Protein AF-A0A9N9KC85-F1 (afdb_monomer_lite)

Foldseek 3Di:
DDDAQFWFWFDDPNDIFIFGFHDWDQDPNAIKTWTFGKDQQVPADPVPDDPVNVPPRDAAIEGEDDPDTDMDHPVRTDDTFAEDEPVDDDDPDGDGYHDYYHYPSPPD

Organism: NCBI:txid1348616

pLDDT: mean 85.23, std 13.36, range [44.25, 98.06]

Structure (mmCIF, N/CA/C/O backbone):
data_AF-A0A9N9KC85-F1
#
_entry.id   AF-A0A9N9KC85-F1
#
loop_
_atom_site.group_PDB
_atom_site.id
_atom_site.type_symbol
_atom_site.label_atom_id
_atom_site.label_alt_id
_atom_site.label_comp_id
_atom_site.label_asym_id
_atom_site.label_entity_id
_atom_site.label_seq_id
_atom_site.pdbx_PDB_ins_code
_atom_site.Cartn_x
_atom_site.Cartn_y
_atom_site.Cartn_z
_atom_site.occupancy
_atom_site.B_iso_or_equiv
_atom_site.auth_seq_id
_atom_site.auth_comp_id
_atom_site.auth_asym_id
_atom_site.auth_atom_id
_atom_site.pdbx_PDB_model_num
ATOM 1 N N . SER A 1 1 ? -12.418 11.487 -1.385 1.00 89.25 1 SER A N 1
ATOM 2 C CA . SER A 1 1 ? -12.787 10.289 -0.602 1.00 89.25 1 SER A CA 1
ATOM 3 C C . SER A 1 1 ? -11.975 9.097 -1.078 1.00 89.25 1 SER A C 1
ATOM 5 O O . SER A 1 1 ? -11.681 9.024 -2.270 1.00 89.25 1 SER A O 1
ATOM 7 N N . PHE A 1 2 ? -11.602 8.198 -0.168 1.00 96.12 2 PHE A N 1
ATOM 8 C CA . PHE A 1 2 ? -10.918 6.936 -0.475 1.00 96.12 2 PHE A CA 1
ATOM 9 C C . PHE A 1 2 ? -11.932 5.820 -0.759 1.00 96.12 2 PHE A C 1
ATOM 11 O O . PHE A 1 2 ? -13.017 5.824 -0.178 1.00 96.12 2 PHE A O 1
ATOM 18 N N . LYS A 1 3 ? -11.594 4.888 -1.651 1.00 96.19 3 LYS A N 1
ATOM 19 C CA . LYS A 1 3 ? -12.4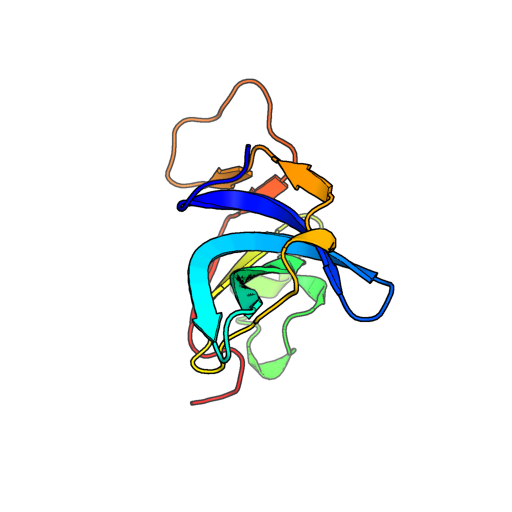28 3.741 -2.039 1.00 96.19 3 LYS A CA 1
ATOM 20 C C . LYS A 1 3 ? -11.579 2.492 -2.292 1.00 96.19 3 LYS A C 1
ATOM 22 O O . LYS A 1 3 ? -10.361 2.574 -2.418 1.00 96.19 3 LYS A O 1
ATOM 27 N N . TYR A 1 4 ? -12.253 1.347 -2.387 1.00 95.88 4 TYR A N 1
ATOM 28 C CA . TYR A 1 4 ? -11.658 0.091 -2.847 1.00 95.88 4 TYR A CA 1
ATOM 29 C C . TYR A 1 4 ? -10.866 0.288 -4.147 1.00 95.88 4 TYR A C 1
ATOM 31 O O . TYR A 1 4 ? -11.336 0.975 -5.060 1.00 95.88 4 TYR A O 1
ATOM 39 N N . GLY A 1 5 ? -9.683 -0.321 -4.213 1.00 95.69 5 GLY A N 1
ATOM 40 C CA . GLY A 1 5 ? -8.794 -0.285 -5.369 1.00 95.69 5 GLY A CA 1
ATOM 41 C C . GLY A 1 5 ? -7.958 0.989 -5.503 1.00 95.69 5 GLY A C 1
ATOM 42 O O . GLY A 1 5 ? -7.044 0.999 -6.326 1.00 95.69 5 GLY A O 1
ATOM 43 N N . ASP A 1 6 ? -8.217 2.041 -4.712 1.00 97.31 6 ASP A N 1
ATOM 44 C CA . ASP A 1 6 ? -7.349 3.221 -4.704 1.00 97.31 6 ASP A CA 1
ATOM 45 C C . ASP A 1 6 ? -5.951 2.835 -4.200 1.00 97.31 6 ASP A C 1
ATOM 47 O O . ASP A 1 6 ? -5.806 2.214 -3.141 1.00 97.31 6 ASP A O 1
ATOM 51 N N . PHE A 1 7 ? -4.926 3.280 -4.922 1.00 97.31 7 PHE A N 1
ATOM 52 C CA . PHE A 1 7 ? -3.569 3.324 -4.400 1.00 97.31 7 PHE A CA 1
ATOM 53 C C . PHE A 1 7 ? -3.397 4.550 -3.512 1.00 97.31 7 PHE A C 1
ATOM 55 O O . PHE A 1 7 ? -3.868 5.648 -3.830 1.00 97.31 7 PHE A O 1
ATOM 62 N N . VAL A 1 8 ? -2.739 4.356 -2.376 1.00 98.06 8 VAL A N 1
ATOM 63 C CA . VAL A 1 8 ? -2.655 5.353 -1.315 1.00 98.06 8 VAL A CA 1
ATOM 64 C C . VAL A 1 8 ? -1.278 5.396 -0.683 1.00 98.06 8 VAL A C 1
ATOM 66 O O . VAL A 1 8 ? -0.564 4.398 -0.604 1.00 98.06 8 VAL A O 1
ATOM 69 N N . GLN A 1 9 ? -0.959 6.577 -0.176 1.00 97.94 9 GLN A N 1
ATOM 70 C CA . GLN A 1 9 ? 0.093 6.791 0.798 1.00 97.94 9 GLN A CA 1
ATOM 71 C C . GLN A 1 9 ? -0.535 6.853 2.196 1.00 97.94 9 GLN A C 1
ATOM 73 O O . GLN A 1 9 ? -1.598 7.461 2.376 1.00 97.94 9 GLN A O 1
ATOM 78 N N . TYR A 1 10 ? 0.097 6.226 3.185 1.00 98.06 10 TYR A N 1
ATOM 79 C CA . TYR A 1 10 ? -0.429 6.149 4.547 1.00 98.06 10 TYR A CA 1
ATOM 80 C C . TYR A 1 10 ? 0.678 6.096 5.601 1.00 98.06 10 TYR A C 1
ATOM 82 O O . TYR A 1 10 ? 1.810 5.716 5.315 1.00 98.06 10 TYR A O 1
ATOM 90 N N . PHE A 1 11 ? 0.341 6.462 6.838 1.00 97.69 11 PHE A N 1
ATOM 91 C CA . PHE A 1 11 ? 1.240 6.316 7.981 1.00 97.69 11 PHE A CA 1
ATOM 92 C C . PHE A 1 11 ? 1.092 4.951 8.656 1.00 97.69 11 PHE A C 1
ATOM 94 O O . PHE A 1 11 ? -0.010 4.550 9.040 1.00 97.69 11 PHE A O 1
ATOM 101 N N . PHE A 1 12 ? 2.214 4.274 8.892 1.00 94.81 12 PHE A N 1
ATOM 102 C CA . PHE A 1 12 ? 2.281 3.044 9.678 1.00 94.81 12 PHE A CA 1
ATOM 103 C C . PHE A 1 12 ? 3.553 3.036 10.523 1.00 94.81 12 PHE A C 1
ATOM 105 O O . PHE A 1 12 ? 4.632 3.252 10.000 1.00 94.81 12 PHE A O 1
ATOM 112 N N . GLN A 1 13 ? 3.443 2.822 11.840 1.00 92.00 13 GLN A N 1
ATOM 113 C CA . GLN A 1 13 ? 4.603 2.786 12.753 1.00 92.00 13 GLN A CA 1
ATOM 114 C C . GLN A 1 13 ? 5.578 3.979 12.593 1.00 92.00 13 GLN A C 1
ATOM 116 O O . GLN A 1 13 ? 6.790 3.819 12.685 1.00 92.00 13 GLN A O 1
ATOM 121 N N . ASN A 1 14 ? 5.042 5.187 12.378 1.00 91.25 14 ASN A N 1
ATOM 122 C CA . ASN A 1 14 ? 5.786 6.434 12.129 1.00 91.25 14 ASN A CA 1
ATOM 123 C C . ASN A 1 14 ? 6.582 6.493 10.812 1.00 91.25 14 ASN A C 1
ATOM 125 O O . ASN A 1 14 ? 7.330 7.450 10.611 1.00 91.25 14 ASN A O 1
ATOM 129 N N . SER A 1 15 ? 6.408 5.536 9.900 1.00 93.56 15 SER A N 1
ATOM 130 C CA . SER A 1 15 ? 6.884 5.641 8.523 1.00 93.56 15 SER A CA 1
ATOM 131 C C . SER A 1 15 ? 5.737 5.940 7.563 1.00 93.56 15 SER A C 1
ATOM 133 O O . SER A 1 15 ? 4.565 5.650 7.824 1.00 93.56 15 SER A O 1
ATOM 135 N N . LEU A 1 16 ? 6.094 6.586 6.456 1.00 95.81 16 LEU A N 1
ATOM 136 C CA . LEU A 1 16 ? 5.207 6.831 5.331 1.00 95.81 16 LEU A CA 1
ATOM 137 C C . LEU A 1 16 ? 5.365 5.661 4.358 1.00 95.81 16 LEU A C 1
ATOM 139 O O . LEU A 1 16 ? 6.461 5.421 3.854 1.00 95.81 16 LEU A O 1
ATOM 143 N N . GLU A 1 17 ? 4.287 4.925 4.130 1.00 95.94 17 GLU A N 1
ATOM 144 C CA . GLU A 1 17 ? 4.264 3.710 3.316 1.00 95.94 17 GLU A CA 1
ATOM 145 C C . GLU A 1 17 ? 3.232 3.844 2.185 1.00 95.94 17 GLU A C 1
ATOM 147 O O . GLU A 1 17 ? 2.438 4.792 2.141 1.00 95.94 17 GLU A O 1
ATOM 152 N N . TYR A 1 18 ? 3.249 2.883 1.262 1.00 96.31 18 TYR A N 1
ATOM 153 C CA . TYR A 1 18 ? 2.382 2.851 0.088 1.00 96.31 18 TYR A CA 1
ATOM 154 C C . TYR A 1 18 ? 1.638 1.527 -0.007 1.00 96.31 18 TYR A C 1
ATOM 156 O O . TYR A 1 18 ? 2.116 0.487 0.448 1.00 96.31 18 TYR A O 1
ATOM 164 N N . GLY A 1 19 ? 0.446 1.553 -0.594 1.00 96.12 19 GLY A N 1
ATOM 165 C CA . GLY A 1 19 ? -0.354 0.347 -0.755 1.00 96.12 19 GLY A CA 1
ATOM 166 C C . GLY A 1 19 ? -1.633 0.560 -1.548 1.00 96.12 19 GLY A C 1
ATOM 167 O O . GLY A 1 19 ? -1.936 1.672 -1.979 1.00 96.12 19 GLY A O 1
ATOM 168 N N . GLN A 1 20 ? -2.392 -0.516 -1.723 1.00 96.56 20 GLN A N 1
ATOM 169 C CA . GLN A 1 20 ? -3.712 -0.505 -2.345 1.00 96.56 20 GLN A CA 1
ATOM 170 C C . GLN A 1 20 ? -4.789 -0.820 -1.308 1.00 96.56 20 GLN A C 1
ATOM 172 O O . GLN A 1 20 ? -4.653 -1.764 -0.528 1.00 96.56 20 GLN A O 1
ATOM 177 N N . ILE A 1 21 ? -5.880 -0.053 -1.302 1.00 97.50 21 ILE A N 1
ATOM 178 C CA . ILE A 1 21 ? -7.030 -0.337 -0.439 1.00 97.50 21 ILE A CA 1
ATOM 179 C C . ILE A 1 21 ? -7.735 -1.603 -0.929 1.00 97.50 21 ILE A C 1
ATOM 181 O O . ILE A 1 21 ? -8.360 -1.598 -1.990 1.00 97.50 21 ILE A O 1
ATOM 185 N N . GLN A 1 22 ? -7.694 -2.652 -0.109 1.00 95.75 22 GLN A N 1
ATOM 186 C CA . GLN A 1 22 ? -8.337 -3.936 -0.398 1.00 95.75 22 GLN A CA 1
ATOM 187 C C . GLN A 1 22 ? -9.760 -4.014 0.136 1.00 95.75 22 GLN A C 1
ATOM 189 O O . GLN A 1 22 ? -10.610 -4.637 -0.483 1.00 95.75 22 GLN A O 1
ATOM 194 N N . LEU A 1 23 ? -10.052 -3.390 1.278 1.00 94.88 23 LEU A N 1
ATOM 195 C CA . LEU A 1 23 ? -11.416 -3.271 1.798 1.00 94.88 23 LEU A CA 1
ATOM 196 C C . LEU A 1 23 ? -11.475 -2.384 3.045 1.00 94.88 23 LEU A C 1
ATOM 198 O O . LEU A 1 23 ? -10.468 -2.117 3.704 1.00 94.88 23 LEU A O 1
ATOM 202 N N . PHE A 1 24 ? -12.692 -1.965 3.384 1.00 94.75 24 PHE A N 1
ATOM 203 C CA . PHE A 1 24 ? -13.021 -1.324 4.653 1.00 94.75 24 PHE A CA 1
ATOM 204 C C . PHE A 1 24 ? -13.780 -2.326 5.527 1.00 94.75 24 PHE A C 1
ATOM 206 O O . PHE A 1 24 ? -14.792 -2.877 5.097 1.00 94.75 24 PHE A O 1
ATOM 213 N N . VAL A 1 25 ? -13.305 -2.559 6.751 1.00 91.50 25 VAL A N 1
ATOM 214 C CA . VAL A 1 25 ? -13.936 -3.468 7.725 1.00 91.50 25 VAL A CA 1
ATOM 215 C C . VAL A 1 25 ? -14.495 -2.655 8.879 1.00 91.50 25 VAL A C 1
ATOM 217 O O . VAL A 1 25 ? -13.854 -1.713 9.334 1.00 91.50 25 VAL A O 1
ATOM 220 N N . ILE A 1 26 ? -15.649 -3.047 9.415 1.00 92.44 26 ILE A N 1
ATOM 221 C CA . ILE A 1 26 ? -16.128 -2.552 10.710 1.00 92.44 26 ILE A CA 1
ATOM 222 C C . ILE A 1 26 ? -15.910 -3.655 11.743 1.00 92.44 26 ILE A C 1
ATOM 224 O O . ILE A 1 26 ? -16.462 -4.746 11.620 1.00 92.44 26 ILE A O 1
ATOM 228 N N . LYS A 1 27 ? -15.113 -3.372 12.775 1.00 84.81 27 LYS A N 1
ATOM 229 C CA . LYS A 1 27 ? -14.892 -4.271 13.912 1.00 84.81 27 LYS A CA 1
ATOM 230 C C . LYS A 1 27 ? -15.125 -3.495 15.201 1.00 84.81 27 LYS A C 1
ATOM 232 O O . LYS A 1 27 ? -14.477 -2.479 15.426 1.00 84.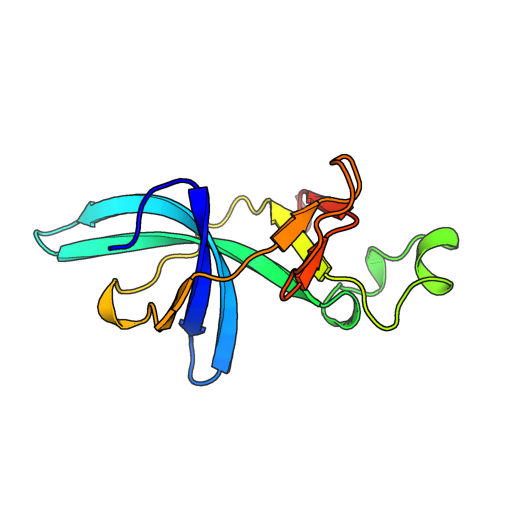81 27 LYS A O 1
ATOM 237 N N . ASN A 1 28 ? -16.042 -3.970 16.044 1.00 90.94 28 ASN A N 1
ATOM 238 C CA . ASN A 1 28 ? -16.425 -3.312 17.302 1.00 90.94 28 ASN A CA 1
ATOM 239 C C . ASN A 1 28 ? -16.837 -1.838 17.106 1.00 90.94 28 ASN A C 1
ATOM 241 O O . ASN A 1 28 ? -16.371 -0.961 17.826 1.00 90.94 28 ASN A O 1
ATOM 245 N N . ASN A 1 29 ? -17.665 -1.560 16.093 1.00 91.75 29 ASN A N 1
ATOM 246 C CA . ASN A 1 29 ? -18.088 -0.212 15.679 1.00 91.75 29 ASN A CA 1
ATOM 247 C C . ASN A 1 29 ? -16.957 0.740 15.251 1.00 91.75 29 ASN A C 1
ATOM 249 O O . ASN A 1 29 ? -17.205 1.922 15.028 1.00 91.75 29 ASN A O 1
ATOM 253 N N . LEU A 1 30 ? -15.732 0.240 15.085 1.00 93.81 30 LEU A N 1
ATOM 254 C CA . LEU A 1 30 ? -14.608 1.006 14.564 1.00 93.81 30 LEU A CA 1
ATOM 255 C C . LEU A 1 30 ? -14.311 0.566 13.134 1.00 93.81 30 LEU A C 1
ATOM 257 O O . LEU A 1 30 ? -14.135 -0.623 12.855 1.00 93.81 30 LEU A O 1
ATOM 261 N N . MET A 1 31 ? -14.255 1.540 12.229 1.00 94.56 31 MET A N 1
ATOM 262 C CA . MET A 1 31 ? -13.829 1.310 10.855 1.00 94.56 31 MET A CA 1
ATOM 263 C C . MET A 1 31 ? -12.318 1.087 10.813 1.00 94.56 31 MET A C 1
ATOM 265 O O . MET A 1 31 ? -11.558 1.798 11.465 1.00 94.56 31 MET A O 1
ATOM 269 N N . LYS A 1 32 ? -11.896 0.114 10.015 1.00 95.75 32 LYS A N 1
ATOM 270 C CA . LYS A 1 32 ? -10.510 -0.222 9.706 1.00 95.75 32 LYS A CA 1
ATOM 271 C C . LYS A 1 32 ? -10.345 -0.314 8.198 1.00 95.75 32 LYS A C 1
ATOM 273 O O . LYS A 1 32 ? -11.308 -0.600 7.484 1.00 95.75 32 LYS A O 1
ATOM 278 N N . VAL A 1 33 ? -9.124 -0.111 7.726 1.00 96.50 33 VAL A N 1
ATOM 279 C CA . VAL A 1 33 ? -8.779 -0.233 6.309 1.00 96.50 33 VAL A CA 1
ATOM 280 C C . VAL A 1 33 ? -7.775 -1.357 6.162 1.00 96.50 33 VAL A C 1
ATOM 282 O O . VAL A 1 33 ? -6.745 -1.352 6.830 1.00 96.50 33 VAL A O 1
ATOM 285 N N . GLN A 1 34 ? -8.079 -2.322 5.306 1.00 95.62 34 GLN A N 1
ATOM 286 C CA . GLN A 1 34 ? -7.105 -3.317 4.887 1.00 95.62 34 GLN A CA 1
ATOM 287 C C . GLN A 1 34 ? -6.342 -2.789 3.678 1.00 95.62 34 GLN A C 1
ATOM 289 O O . GLN A 1 34 ? -6.942 -2.311 2.710 1.00 95.62 34 GLN A O 1
ATOM 294 N N . ILE A 1 35 ? -5.026 -2.921 3.735 1.00 95.81 35 ILE A N 1
ATOM 295 C CA . ILE A 1 35 ? -4.101 -2.456 2.716 1.00 95.81 35 ILE A CA 1
ATOM 296 C C . ILE A 1 35 ? -3.293 -3.646 2.201 1.00 95.81 35 ILE A C 1
ATOM 298 O O . ILE A 1 35 ? -2.753 -4.423 2.981 1.00 95.81 35 ILE A O 1
ATOM 302 N N . GLN A 1 36 ? -3.182 -3.774 0.886 1.00 94.88 36 GLN A N 1
ATOM 303 C CA . GLN A 1 36 ? -2.140 -4.577 0.253 1.00 94.88 36 GLN A CA 1
ATOM 304 C C . GLN A 1 36 ? -0.892 -3.705 0.132 1.00 94.88 36 GLN A C 1
ATOM 306 O O . GLN A 1 36 ? -0.966 -2.591 -0.391 1.00 94.88 36 GLN A O 1
ATOM 311 N N . LYS A 1 37 ? 0.239 -4.167 0.667 1.00 93.94 37 LYS A N 1
ATOM 312 C CA . LYS A 1 37 ? 1.448 -3.342 0.777 1.00 93.94 37 LYS A CA 1
ATOM 313 C C . LYS A 1 37 ? 2.133 -3.183 -0.576 1.00 93.94 37 LYS A C 1
ATOM 315 O O . LYS A 1 37 ? 2.195 -4.125 -1.361 1.00 93.94 37 LYS A O 1
ATOM 320 N N . ILE A 1 38 ? 2.719 -2.013 -0.786 1.00 93.56 38 ILE A N 1
ATOM 321 C CA . ILE A 1 38 ? 3.691 -1.758 -1.843 1.00 93.56 38 ILE A CA 1
ATOM 322 C C . ILE A 1 38 ? 5.038 -1.516 -1.167 1.00 93.56 38 ILE A C 1
ATOM 324 O O . ILE A 1 38 ? 5.172 -0.601 -0.355 1.00 93.56 38 ILE A O 1
ATOM 328 N N . ILE A 1 39 ? 6.032 -2.344 -1.482 1.00 89.81 39 ILE A N 1
ATOM 329 C CA . ILE A 1 39 ? 7.381 -2.223 -0.921 1.00 89.81 39 ILE A CA 1
ATOM 330 C C . ILE A 1 39 ? 8.384 -1.882 -2.022 1.00 89.81 39 ILE A C 1
ATOM 332 O O . ILE A 1 39 ? 8.219 -2.327 -3.159 1.00 89.81 39 ILE A O 1
ATOM 336 N N . PRO A 1 40 ? 9.432 -1.104 -1.717 1.00 86.44 40 PRO A N 1
ATOM 337 C CA . PRO A 1 40 ? 10.548 -0.968 -2.633 1.00 86.44 40 PRO A CA 1
ATOM 338 C C . PRO A 1 40 ? 11.279 -2.309 -2.746 1.00 86.44 40 PRO A C 1
ATOM 340 O O . PRO A 1 40 ? 11.373 -3.070 -1.778 1.00 86.44 40 PRO A O 1
ATOM 343 N N . TYR A 1 41 ? 11.845 -2.561 -3.920 1.00 79.38 41 TYR A N 1
ATOM 344 C CA . TYR A 1 41 ? 12.583 -3.779 -4.240 1.00 79.38 41 TYR A CA 1
ATOM 345 C C . TYR A 1 41 ? 13.656 -4.136 -3.193 1.00 79.38 41 TYR A C 1
ATOM 347 O O . TYR A 1 41 ? 13.809 -5.286 -2.791 1.00 79.38 41 TYR A O 1
ATOM 355 N N . ASN A 1 42 ? 14.366 -3.135 -2.672 1.00 78.12 42 ASN A N 1
ATOM 356 C CA . ASN A 1 42 ? 15.432 -3.328 -1.687 1.00 78.12 42 ASN A CA 1
ATOM 357 C C . ASN A 1 42 ? 14.956 -3.802 -0.297 1.00 78.12 42 ASN A C 1
ATOM 359 O O . ASN A 1 42 ? 15.794 -4.154 0.532 1.00 78.12 42 ASN A O 1
ATOM 363 N N . LYS A 1 43 ? 13.642 -3.810 -0.021 1.00 81.06 43 LYS A N 1
ATOM 364 C CA . LYS A 1 43 ? 13.064 -4.387 1.204 1.00 81.06 43 LYS A CA 1
ATOM 365 C C . LYS A 1 43 ? 12.755 -5.886 1.061 1.00 81.06 43 LYS A C 1
ATOM 367 O O . LYS A 1 43 ? 12.304 -6.488 2.035 1.00 81.06 43 LYS A O 1
ATOM 372 N N . ILE A 1 44 ? 12.993 -6.505 -0.101 1.00 78.19 44 ILE A N 1
ATOM 373 C CA . ILE A 1 44 ? 12.813 -7.953 -0.260 1.00 78.19 44 ILE A CA 1
ATOM 374 C C . ILE A 1 44 ? 13.953 -8.726 0.432 1.00 78.19 44 ILE A C 1
ATOM 376 O O . ILE A 1 44 ? 15.125 -8.361 0.292 1.00 78.19 44 ILE A O 1
ATOM 380 N N . PRO A 1 45 ? 13.650 -9.825 1.150 1.00 74.19 45 PRO A N 1
ATOM 381 C CA . PRO A 1 45 ? 14.653 -10.754 1.646 1.00 74.19 45 PRO A CA 1
ATOM 382 C C . PRO A 1 45 ? 15.567 -11.279 0.532 1.00 74.19 45 PRO A C 1
ATOM 384 O O . PRO A 1 45 ? 15.067 -11.752 -0.492 1.00 74.19 45 PRO A O 1
ATOM 387 N N . PRO A 1 46 ? 16.896 -11.314 0.743 1.00 69.25 46 PRO A N 1
ATOM 388 C CA . PRO A 1 46 ? 17.808 -11.796 -0.284 1.00 69.25 46 PRO A CA 1
ATOM 389 C C . PRO A 1 46 ? 17.594 -13.236 -0.736 1.00 69.25 46 PRO A C 1
ATOM 391 O O . PRO A 1 46 ? 17.918 -13.581 -1.866 1.00 69.25 46 PRO A O 1
ATOM 394 N N . SER A 1 47 ? 16.995 -14.061 0.123 1.00 71.00 47 SER A N 1
ATOM 395 C CA . SER A 1 47 ? 16.601 -15.435 -0.195 1.00 71.00 47 SER A CA 1
ATOM 396 C C . SER A 1 47 ? 15.564 -15.540 -1.313 1.00 71.00 47 SER A C 1
ATOM 398 O O . SER A 1 47 ? 15.381 -16.622 -1.858 1.00 71.00 47 SER A O 1
ATOM 400 N N . LEU A 1 48 ? 14.875 -14.446 -1.643 1.00 68.69 48 LEU A N 1
ATOM 401 C CA . LEU A 1 48 ? 13.911 -14.382 -2.736 1.00 68.69 48 LEU A CA 1
ATOM 402 C C . LEU A 1 48 ? 14.515 -13.760 -4.006 1.00 68.69 48 LEU A C 1
ATOM 404 O O . LEU A 1 48 ? 13.816 -13.658 -5.008 1.00 68.69 48 LEU A O 1
ATOM 408 N N . TYR A 1 49 ? 15.780 -13.331 -4.022 1.00 68.75 49 TYR A N 1
ATOM 409 C CA . TYR A 1 49 ? 16.398 -12.835 -5.254 1.00 68.75 49 TYR A CA 1
ATOM 410 C C . TYR A 1 49 ? 16.714 -14.006 -6.197 1.00 68.75 49 TYR A C 1
ATOM 412 O O . TYR A 1 49 ? 17.495 -14.891 -5.859 1.00 68.75 49 TYR A O 1
ATOM 420 N N . SER A 1 50 ? 16.120 -14.011 -7.393 1.00 63.94 50 SER A N 1
ATOM 421 C CA . SER A 1 50 ? 16.655 -14.773 -8.526 1.00 63.94 50 SER A CA 1
ATOM 422 C C . SER A 1 50 ? 17.882 -14.050 -9.103 1.00 63.94 50 SER A C 1
ATOM 424 O O . SER A 1 50 ? 18.067 -12.852 -8.884 1.00 63.94 50 SER A O 1
ATOM 426 N N . GLU A 1 51 ? 18.726 -14.746 -9.869 1.00 59.00 51 GLU A N 1
ATOM 427 C CA . GLU A 1 51 ? 19.877 -14.110 -10.535 1.00 59.00 51 GLU A CA 1
ATOM 428 C C . GLU A 1 51 ? 19.438 -12.948 -11.452 1.00 59.00 51 GLU A C 1
ATOM 430 O O . GLU A 1 51 ? 20.073 -11.892 -11.454 1.00 59.00 51 GLU A O 1
ATOM 435 N N . GLU A 1 52 ? 18.289 -13.094 -12.128 1.00 57.69 52 GLU A N 1
ATOM 436 C CA . GLU A 1 52 ? 17.651 -12.075 -12.983 1.00 57.69 52 GLU A CA 1
ATOM 437 C C . GLU A 1 52 ? 17.274 -10.792 -12.219 1.00 57.69 52 GLU A C 1
ATOM 439 O O . GLU A 1 52 ? 17.361 -9.683 -12.749 1.00 57.69 52 GLU A O 1
ATOM 444 N N . ARG A 1 53 ? 16.914 -10.942 -10.943 1.00 58.94 53 ARG A N 1
ATOM 445 C CA . ARG A 1 53 ? 16.436 -9.892 -10.035 1.00 58.94 53 ARG A CA 1
ATOM 446 C C . ARG A 1 53 ? 17.559 -8.913 -9.630 1.00 58.94 53 ARG A C 1
ATOM 448 O O . ARG A 1 53 ? 17.335 -7.720 -9.433 1.00 58.94 53 ARG A O 1
ATOM 455 N N . THR A 1 54 ? 18.810 -9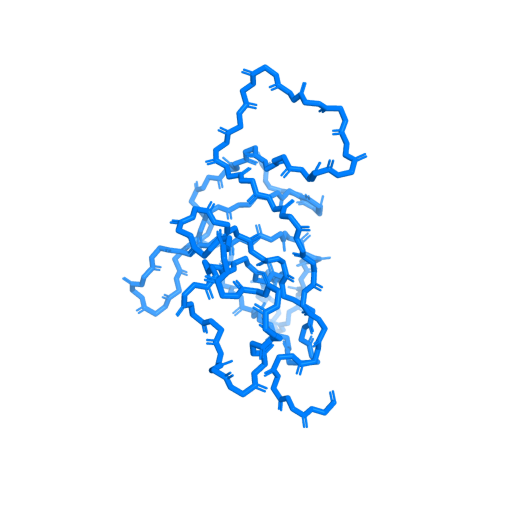.373 -9.608 1.00 57.28 54 THR A N 1
ATOM 456 C CA . THR A 1 54 ? 19.996 -8.577 -9.218 1.00 57.28 54 THR A CA 1
ATOM 457 C C . THR A 1 54 ? 20.295 -7.395 -10.156 1.00 57.28 54 THR A C 1
ATOM 459 O O . THR A 1 54 ? 20.951 -6.437 -9.750 1.00 57.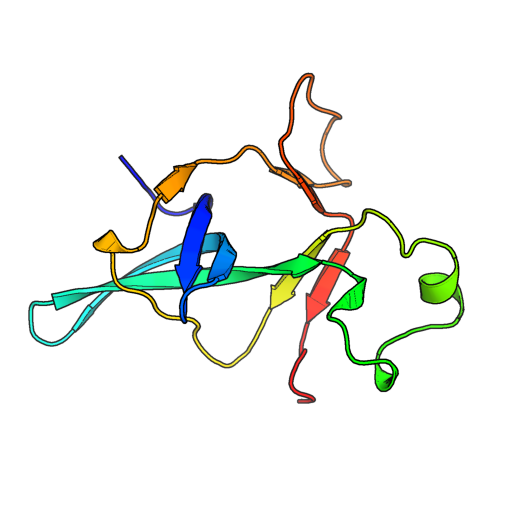28 54 THR A O 1
ATOM 462 N N . LEU A 1 55 ? 19.817 -7.437 -11.407 1.00 56.94 55 LEU A N 1
ATOM 463 C CA . LEU A 1 55 ? 20.155 -6.460 -12.450 1.00 56.94 55 LEU A CA 1
ATOM 464 C C . LEU A 1 55 ? 19.178 -5.268 -12.555 1.00 56.94 55 LEU A C 1
ATOM 466 O O . LEU A 1 55 ? 19.493 -4.307 -13.252 1.00 56.94 55 LEU A O 1
ATOM 470 N N . GLN A 1 56 ? 18.024 -5.290 -11.871 1.00 58.78 56 GLN A N 1
ATOM 471 C CA . GLN A 1 56 ? 16.934 -4.302 -12.053 1.00 58.78 56 GLN A CA 1
ATOM 472 C C . GLN A 1 56 ? 16.662 -3.399 -10.819 1.00 58.78 56 GLN A C 1
ATOM 474 O O . GLN A 1 56 ? 15.843 -2.484 -10.846 1.00 58.78 56 GLN A O 1
ATOM 479 N N . ALA A 1 57 ? 17.444 -3.569 -9.751 1.00 56.47 57 ALA A N 1
ATOM 480 C CA . ALA A 1 57 ? 17.067 -3.303 -8.359 1.00 56.47 57 ALA A CA 1
ATOM 481 C C . ALA A 1 57 ? 16.887 -1.846 -7.860 1.00 56.47 57 ALA A C 1
ATOM 483 O O . ALA A 1 57 ? 16.605 -1.665 -6.674 1.00 56.47 57 ALA A O 1
ATOM 484 N N . GLN A 1 58 ? 17.085 -0.789 -8.657 1.00 57.91 58 GLN A N 1
ATOM 485 C CA . GLN A 1 58 ? 17.261 0.555 -8.065 1.00 57.91 58 GLN A CA 1
ATOM 486 C C . GLN A 1 58 ? 16.002 1.432 -7.963 1.00 57.91 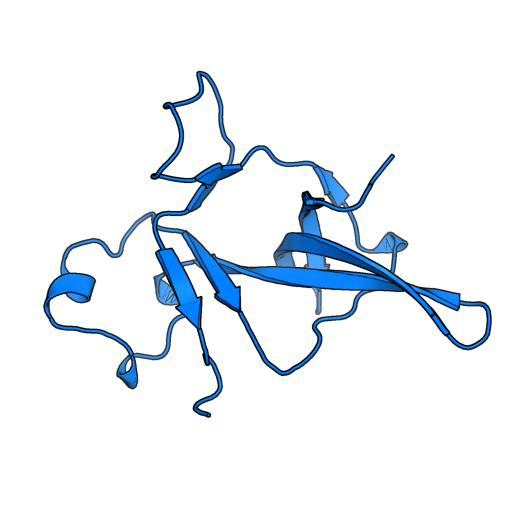58 GLN A C 1
ATOM 488 O O . GLN A 1 58 ? 15.994 2.338 -7.134 1.00 57.91 58 GLN A O 1
ATOM 493 N N . HIS A 1 59 ? 14.931 1.167 -8.720 1.00 62.84 59 HIS A N 1
ATOM 494 C CA . HIS A 1 59 ? 13.734 2.035 -8.718 1.00 62.84 59 HIS A CA 1
ATOM 495 C C . HIS A 1 59 ? 12.403 1.277 -8.806 1.00 62.84 59 HIS A C 1
ATOM 497 O O . HIS A 1 59 ? 11.372 1.853 -9.151 1.00 62.84 59 HIS A O 1
ATOM 503 N N . GLU A 1 60 ? 12.421 -0.018 -8.511 1.00 77.88 60 GLU A N 1
ATOM 504 C CA . GLU A 1 60 ? 11.266 -0.886 -8.709 1.00 77.88 60 GLU A CA 1
ATOM 505 C C . GLU A 1 60 ? 10.462 -1.027 -7.416 1.00 77.88 60 GLU A C 1
ATOM 507 O O . GLU A 1 60 ? 11.015 -1.218 -6.328 1.00 77.88 60 GLU A O 1
ATOM 512 N N . TRP A 1 61 ? 9.143 -0.895 -7.541 1.00 84.12 61 TRP A N 1
ATOM 513 C CA . TRP A 1 61 ? 8.198 -1.149 -6.464 1.00 84.12 61 TRP A CA 1
ATOM 514 C C . TRP A 1 61 ? 7.455 -2.445 -6.728 1.00 84.12 61 TRP A C 1
ATOM 516 O O . TRP A 1 61 ? 7.219 -2.828 -7.872 1.00 84.12 61 TRP A O 1
ATOM 526 N N . ILE A 1 62 ? 7.074 -3.110 -5.649 1.00 85.00 62 ILE A N 1
ATOM 527 C CA . ILE A 1 62 ? 6.491 -4.441 -5.694 1.00 85.00 62 ILE A CA 1
ATOM 528 C C . ILE A 1 62 ? 5.211 -4.438 -4.895 1.00 85.00 62 ILE A C 1
ATOM 530 O O . ILE A 1 62 ? 5.188 -3.996 -3.743 1.00 85.00 62 ILE A O 1
ATOM 534 N N . LEU A 1 63 ? 4.157 -4.962 -5.507 1.00 86.56 63 LEU A N 1
ATOM 535 C CA . LEU A 1 63 ? 2.907 -5.229 -4.818 1.00 86.56 63 LEU A CA 1
ATOM 536 C C . LEU A 1 63 ? 3.031 -6.557 -4.068 1.00 86.56 63 LEU A C 1
ATOM 538 O O . LEU A 1 63 ? 3.384 -7.572 -4.662 1.00 86.56 63 LEU A O 1
ATOM 542 N N . VAL A 1 64 ? 2.771 -6.556 -2.765 1.00 86.19 64 VAL A N 1
ATOM 543 C CA . VAL A 1 64 ? 2.970 -7.736 -1.918 1.00 86.19 64 VAL A CA 1
ATOM 544 C C . VAL A 1 64 ? 1.638 -8.414 -1.624 1.00 86.19 64 VAL A C 1
ATOM 546 O O . VAL A 1 64 ? 0.771 -7.824 -0.977 1.00 86.19 64 VAL A O 1
ATOM 549 N N . GLU A 1 65 ? 1.521 -9.676 -2.032 1.00 81.88 65 GLU A N 1
ATOM 550 C CA . GLU A 1 65 ? 0.405 -10.557 -1.692 1.00 81.88 65 GLU A CA 1
ATOM 551 C C . GLU A 1 65 ? 0.792 -11.419 -0.478 1.00 81.88 65 GLU A C 1
ATOM 553 O O . GLU A 1 65 ? 1.519 -12.412 -0.582 1.00 81.88 65 GLU A O 1
ATOM 558 N N . GLU A 1 66 ? 0.335 -11.006 0.705 1.00 77.81 66 GLU A N 1
ATOM 559 C CA . GLU A 1 66 ? 0.592 -11.680 1.981 1.00 77.81 66 GLU A CA 1
ATOM 560 C C . GLU A 1 66 ? -0.666 -12.363 2.528 1.00 77.81 66 GLU A C 1
ATOM 562 O O . GLU A 1 66 ? -1.768 -11.825 2.450 1.00 77.81 66 GLU A O 1
ATOM 567 N N . LEU A 1 67 ? -0.484 -13.515 3.185 1.00 70.81 67 LEU A N 1
ATOM 568 C CA . LEU A 1 67 ? -1.551 -14.177 3.948 1.00 70.81 67 LEU A CA 1
ATOM 569 C C . LEU A 1 67 ? -1.947 -13.380 5.204 1.00 70.81 67 LEU A C 1
ATOM 571 O O . LEU A 1 67 ? -3.082 -13.457 5.674 1.00 70.81 67 LEU A O 1
ATOM 575 N N . SER A 1 68 ? -1.009 -12.614 5.769 1.00 78.69 68 SER A N 1
ATOM 576 C CA . SER A 1 68 ? -1.263 -11.740 6.912 1.00 78.69 68 SER A CA 1
ATOM 577 C C . SER A 1 68 ? -1.918 -10.434 6.475 1.00 78.69 68 SER A C 1
ATOM 579 O O . SER A 1 68 ? -1.362 -9.685 5.674 1.00 78.69 68 SER A O 1
ATOM 581 N N . LEU A 1 69 ? -3.072 -10.118 7.067 1.00 84.75 69 LEU A N 1
ATOM 582 C CA . LEU A 1 69 ? -3.780 -8.871 6.790 1.00 84.75 69 LEU A CA 1
ATOM 583 C C . LEU A 1 69 ? -3.008 -7.671 7.348 1.00 84.75 69 LEU A C 1
ATOM 585 O O . LEU A 1 69 ? -2.790 -7.571 8.558 1.00 84.75 69 LEU A O 1
ATOM 589 N N . HIS A 1 70 ? -2.661 -6.720 6.483 1.00 91.50 70 HIS A N 1
ATOM 590 C CA . HIS A 1 70 ? -2.129 -5.429 6.903 1.00 91.50 70 HIS A CA 1
ATOM 591 C C . HIS A 1 70 ? -3.285 -4.436 7.079 1.00 91.50 70 HIS A C 1
ATOM 593 O O . HIS A 1 70 ? -3.947 -4.046 6.118 1.00 91.50 70 HIS A O 1
ATOM 599 N N . ILE A 1 71 ? -3.576 -4.079 8.331 1.00 93.81 71 ILE A N 1
ATOM 600 C CA . ILE A 1 71 ? -4.753 -3.292 8.717 1.00 93.81 71 ILE A CA 1
ATOM 601 C C . ILE A 1 71 ? -4.305 -1.991 9.384 1.00 93.81 71 ILE A C 1
ATOM 603 O O . ILE A 1 71 ? -3.468 -2.014 10.286 1.00 93.81 71 ILE A O 1
ATOM 607 N N . ILE A 1 72 ? -4.904 -0.872 8.976 1.00 95.38 72 ILE A N 1
ATOM 608 C CA . ILE A 1 72 ? -4.636 0.470 9.508 1.00 95.38 72 ILE A CA 1
ATOM 609 C C . ILE A 1 72 ? -5.924 1.184 9.936 1.00 95.38 72 ILE A C 1
ATOM 611 O O . ILE A 1 72 ? -7.039 0.786 9.576 1.00 95.38 72 ILE A O 1
ATOM 615 N N . GLU A 1 73 ? -5.772 2.273 10.690 1.00 95.62 73 GLU A N 1
ATOM 616 C CA . GLU A 1 73 ? -6.871 3.207 10.940 1.00 95.62 73 GLU A CA 1
ATOM 617 C C . GLU A 1 73 ? -7.166 4.039 9.681 1.00 95.62 73 GLU A C 1
ATOM 619 O O . GLU A 1 73 ? -6.232 4.454 8.996 1.00 95.62 73 GLU A O 1
ATOM 624 N N . PRO A 1 74 ? -8.434 4.389 9.394 1.00 95.50 74 PRO A N 1
ATOM 625 C CA . PRO A 1 74 ? -8.765 5.286 8.285 1.00 95.50 74 PRO A CA 1
ATOM 626 C C . PRO A 1 74 ? -8.061 6.648 8.364 1.00 95.50 74 PRO A C 1
ATOM 628 O O . PRO A 1 74 ? -7.738 7.229 7.333 1.00 95.50 74 PRO A O 1
ATOM 631 N N . LEU A 1 75 ? -7.794 7.138 9.581 1.00 95.81 75 LEU A N 1
ATOM 632 C CA . LEU A 1 75 ? -7.075 8.394 9.826 1.00 95.81 75 LEU A CA 1
ATOM 633 C C . LEU A 1 75 ? -5.597 8.343 9.412 1.00 95.81 75 LEU A C 1
ATOM 635 O O . LEU A 1 75 ? -4.975 9.390 9.273 1.00 95.81 75 LEU A O 1
ATOM 639 N N . SER A 1 76 ? -5.036 7.150 9.206 1.00 97.19 76 SER A N 1
ATOM 640 C CA . SER A 1 76 ? -3.668 6.986 8.713 1.00 97.19 76 SER A CA 1
ATOM 641 C C . SER A 1 76 ? -3.536 7.254 7.211 1.00 97.19 76 SER A C 1
ATOM 643 O O . SER A 1 76 ? -2.413 7.397 6.733 1.00 97.19 76 SER A O 1
ATOM 645 N N . LEU A 1 77 ? -4.641 7.295 6.456 1.00 97.81 77 LEU A N 1
ATOM 646 C CA . LEU A 1 77 ? -4.624 7.574 5.020 1.00 97.81 77 LEU A CA 1
ATOM 647 C C . LEU A 1 77 ? -4.264 9.042 4.765 1.00 97.81 77 LEU A C 1
ATOM 649 O O . LEU A 1 77 ? -4.929 9.942 5.273 1.00 97.81 77 LEU A O 1
ATOM 653 N N . VAL A 1 78 ? -3.241 9.279 3.942 1.00 97.75 78 VAL A N 1
ATOM 654 C CA . VAL A 1 78 ? -2.727 10.626 3.650 1.00 97.75 78 VAL A CA 1
ATOM 655 C C . VAL A 1 78 ? -3.299 11.140 2.335 1.00 97.75 78 VAL A C 1
ATOM 657 O O . VAL A 1 78 ? -4.043 12.119 2.308 1.00 97.75 78 VAL A O 1
ATOM 660 N N . GLN A 1 79 ? -2.989 10.458 1.233 1.00 97.62 79 GLN A N 1
ATOM 661 C CA . GLN A 1 79 ? -3.410 10.869 -0.103 1.00 97.62 79 GLN A CA 1
ATOM 662 C C . GLN A 1 79 ? -3.528 9.678 -1.048 1.00 97.62 79 GLN A C 1
ATOM 664 O O . GLN A 1 79 ? -2.990 8.600 -0.787 1.00 97.62 79 GLN A O 1
ATOM 669 N N . LYS A 1 80 ? -4.237 9.886 -2.158 1.00 97.56 80 LYS A N 1
ATOM 670 C CA . LYS A 1 80 ? -4.210 8.952 -3.284 1.00 97.56 80 LYS A CA 1
ATOM 671 C C . LYS A 1 80 ? -2.944 9.167 -4.093 1.00 97.56 80 LYS A C 1
ATOM 673 O O . LYS A 1 80 ? -2.473 10.298 -4.191 1.00 97.56 80 LYS A O 1
ATOM 678 N N . ILE A 1 81 ? -2.464 8.096 -4.698 1.00 96.31 81 ILE A N 1
ATOM 679 C CA . ILE A 1 81 ? -1.355 8.130 -5.643 1.00 96.31 81 ILE A CA 1
ATOM 680 C C . ILE A 1 81 ? -1.756 7.430 -6.939 1.00 96.31 81 ILE A C 1
ATOM 682 O O . ILE A 1 81 ? -2.673 6.605 -6.966 1.00 96.31 81 ILE A O 1
ATOM 686 N N . THR A 1 82 ? -1.066 7.768 -8.016 1.00 94.56 82 THR A N 1
ATOM 687 C CA . THR A 1 82 ? -1.161 7.099 -9.307 1.00 94.56 82 THR A CA 1
ATOM 688 C C . THR A 1 82 ? -0.032 6.088 -9.408 1.00 94.56 82 THR A C 1
ATOM 690 O O . THR A 1 82 ? 1.142 6.442 -9.329 1.00 94.56 82 THR A O 1
ATOM 693 N N . VAL A 1 83 ? -0.385 4.823 -9.597 1.00 93.25 83 VAL A N 1
ATOM 694 C CA . VAL A 1 83 ? 0.581 3.737 -9.761 1.00 93.25 83 VAL A CA 1
ATOM 695 C C . VAL A 1 83 ? 0.461 3.204 -11.177 1.00 93.25 83 VAL A C 1
ATOM 697 O O . VAL A 1 83 ? -0.634 2.846 -11.609 1.00 93.25 83 VAL A O 1
ATOM 700 N N . TRP A 1 84 ? 1.577 3.156 -11.897 1.00 92.56 84 TRP A N 1
ATOM 701 C CA . TRP A 1 84 ? 1.645 2.482 -13.187 1.00 92.56 84 TRP A CA 1
ATOM 702 C C . TRP A 1 84 ? 1.997 1.009 -12.979 1.00 92.56 84 TRP A C 1
ATOM 704 O O . TRP A 1 84 ? 3.022 0.691 -12.375 1.00 92.56 84 TRP A O 1
ATOM 714 N N . LEU A 1 85 ? 1.150 0.114 -13.484 1.00 89.06 85 LEU A N 1
ATOM 715 C CA . LEU A 1 85 ? 1.437 -1.316 -13.571 1.00 89.06 85 LEU A CA 1
ATOM 716 C C . LEU A 1 85 ? 2.034 -1.608 -14.954 1.00 89.06 85 LEU A C 1
ATOM 718 O O . LEU A 1 85 ? 1.462 -1.207 -15.966 1.00 89.06 85 LEU A O 1
ATOM 722 N N . LYS A 1 86 ? 3.196 -2.268 -15.012 1.00 82.94 86 LYS A N 1
ATOM 723 C CA . LYS A 1 86 ? 3.983 -2.466 -16.250 1.00 82.94 86 LYS A CA 1
ATOM 724 C C . LYS A 1 86 ? 3.234 -3.137 -17.403 1.00 82.94 86 LYS A C 1
ATOM 726 O O . LYS A 1 86 ? 3.579 -2.914 -18.561 1.00 82.94 86 LYS A O 1
ATOM 731 N N . ASP A 1 87 ? 2.243 -3.962 -17.096 1.00 82.00 87 ASP A N 1
ATOM 732 C CA . ASP A 1 87 ? 1.383 -4.644 -18.065 1.00 82.00 87 ASP A CA 1
ATOM 733 C C . ASP A 1 87 ? 0.313 -3.725 -18.687 1.00 82.00 87 ASP A C 1
ATOM 735 O O . ASP A 1 87 ? -0.354 -4.107 -19.649 1.00 82.00 87 ASP A O 1
ATOM 739 N N . GLN A 1 88 ? 0.172 -2.498 -18.180 1.00 86.19 88 GLN A N 1
ATOM 740 C CA . GLN A 1 88 ? -0.752 -1.484 -18.676 1.00 86.19 88 GLN A CA 1
ATOM 741 C C . GLN A 1 88 ? -0.061 -0.462 -19.581 1.00 86.19 88 GLN A C 1
ATOM 743 O O . GLN A 1 88 ? 1.154 -0.250 -19.534 1.00 86.19 88 GLN A O 1
ATOM 748 N N . GLN A 1 89 ? -0.869 0.233 -20.388 1.00 89.81 89 GLN A N 1
ATOM 749 C CA . GLN A 1 89 ? -0.401 1.340 -21.218 1.00 89.81 89 GLN A CA 1
ATOM 750 C C . GLN A 1 89 ? 0.317 2.393 -20.363 1.00 89.81 89 GLN A C 1
ATOM 752 O O . GLN A 1 89 ? -0.212 2.829 -19.343 1.00 89.81 89 GLN A O 1
ATOM 757 N N . TYR A 1 90 ? 1.497 2.820 -20.823 1.00 88.50 90 TYR A N 1
ATOM 758 C CA . TYR A 1 90 ? 2.299 3.852 -20.170 1.00 88.50 90 TYR A CA 1
ATOM 759 C C . TYR A 1 90 ? 1.472 5.135 -19.958 1.00 88.50 90 TYR A C 1
ATOM 761 O O . TYR A 1 90 ? 1.046 5.748 -20.947 1.00 88.50 90 TYR A O 1
ATOM 769 N N . PRO A 1 91 ? 1.220 5.553 -18.705 1.00 88.38 91 PRO A N 1
ATOM 770 C CA . PRO A 1 91 ? 0.437 6.742 -18.427 1.00 88.38 91 PRO A CA 1
ATOM 771 C C . PRO A 1 91 ? 1.306 8.003 -18.540 1.00 88.38 91 PRO A C 1
ATOM 773 O O . PRO A 1 91 ? 2.518 7.952 -18.335 1.00 88.38 91 PRO A O 1
ATOM 776 N N . PRO A 1 92 ? 0.701 9.169 -18.818 1.00 86.38 92 PRO A N 1
ATOM 777 C CA . PRO A 1 92 ? 1.446 10.421 -18.928 1.00 86.38 92 PRO A CA 1
ATOM 778 C C . PRO A 1 92 ? 2.079 10.864 -17.598 1.00 86.38 92 PRO A C 1
ATOM 780 O O . PRO A 1 92 ? 3.107 11.534 -17.618 1.00 86.38 92 PRO A O 1
ATOM 783 N N . PHE A 1 93 ? 1.487 10.485 -16.458 1.00 89.38 93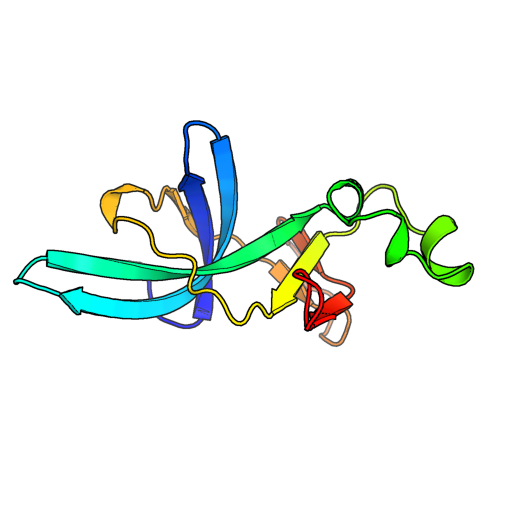 PHE A N 1
ATOM 784 C CA . PHE A 1 93 ? 1.969 10.814 -15.115 1.00 89.38 93 PHE A CA 1
ATOM 785 C C . PHE A 1 93 ? 1.686 9.659 -14.149 1.00 89.38 93 PHE A C 1
ATOM 787 O O . PHE A 1 93 ? 0.589 9.098 -14.170 1.00 89.38 93 PHE A O 1
ATOM 794 N N . PHE A 1 94 ? 2.658 9.321 -13.303 1.00 92.06 94 PHE A N 1
ATOM 795 C CA . PHE A 1 94 ? 2.526 8.353 -12.214 1.00 92.06 94 PHE A CA 1
ATOM 796 C C . PHE A 1 94 ? 3.495 8.701 -11.076 1.00 92.06 94 PHE A C 1
ATOM 798 O O . PHE A 1 94 ? 4.548 9.289 -11.317 1.00 92.06 94 PHE A O 1
ATOM 805 N N . ASP A 1 95 ? 3.133 8.340 -9.846 1.00 92.00 95 ASP A N 1
ATOM 806 C CA . ASP A 1 95 ? 3.966 8.523 -8.655 1.00 92.00 95 ASP A CA 1
ATOM 807 C C . ASP A 1 95 ? 4.919 7.337 -8.468 1.00 92.00 95 ASP A C 1
ATOM 809 O O . ASP A 1 95 ? 6.101 7.522 -8.188 1.00 92.00 95 ASP A O 1
ATOM 813 N N . LEU A 1 96 ? 4.404 6.114 -8.647 1.00 90.62 96 LEU A N 1
ATOM 814 C CA . LEU A 1 96 ? 5.151 4.864 -8.503 1.00 90.62 96 LEU A CA 1
ATOM 815 C C . LEU A 1 96 ? 4.945 3.954 -9.716 1.00 90.62 96 LEU A C 1
ATOM 817 O O . LEU A 1 96 ? 3.914 4.007 -10.389 1.00 90.62 96 LEU A O 1
ATOM 821 N N . PHE A 1 97 ? 5.908 3.067 -9.941 1.00 89.25 97 PHE A N 1
ATOM 822 C CA . PHE A 1 97 ? 5.852 2.035 -10.966 1.00 89.25 97 PHE A CA 1
ATOM 823 C C . PHE A 1 97 ? 6.033 0.654 -10.340 1.00 89.25 97 PHE A C 1
ATOM 825 O O . PHE A 1 97 ? 7.027 0.423 -9.650 1.00 89.25 97 PHE A O 1
ATOM 832 N N . ILE A 1 98 ? 5.086 -0.247 -10.606 1.00 88.88 98 ILE A N 1
ATOM 833 C CA . ILE A 1 98 ? 5.132 -1.640 -10.165 1.00 88.88 98 ILE A CA 1
ATOM 834 C C . ILE A 1 98 ? 5.406 -2.541 -11.363 1.00 88.88 98 ILE A C 1
ATOM 836 O O . ILE A 1 98 ? 4.655 -2.553 -12.344 1.00 88.88 98 ILE A O 1
ATOM 840 N N . ASN A 1 99 ? 6.483 -3.313 -11.266 1.00 83.88 99 ASN A N 1
ATOM 841 C CA . ASN A 1 99 ? 6.899 -4.271 -12.288 1.00 83.88 99 ASN A CA 1
ATOM 842 C C . ASN A 1 99 ? 6.541 -5.721 -11.933 1.00 83.88 99 ASN A C 1
ATOM 844 O O . ASN A 1 99 ? 6.528 -6.569 -12.824 1.00 83.88 99 ASN A O 1
ATOM 848 N N . GLU A 1 100 ? 6.269 -5.992 -10.657 1.00 83.44 100 GLU A N 1
ATOM 849 C CA . GLU A 1 100 ? 6.137 -7.337 -10.120 1.00 83.44 100 GLU A CA 1
ATOM 850 C C . GLU A 1 100 ? 5.130 -7.389 -8.960 1.00 83.44 100 GLU A C 1
ATOM 852 O O . GLU A 1 100 ? 5.004 -6.458 -8.157 1.00 83.44 100 GLU A O 1
ATOM 857 N N . ILE A 1 101 ? 4.427 -8.520 -8.868 1.00 84.75 101 ILE A N 1
ATOM 858 C CA . ILE A 1 101 ? 3.632 -8.909 -7.704 1.00 84.75 101 ILE A CA 1
ATOM 859 C C . ILE A 1 101 ? 4.376 -10.042 -7.005 1.00 84.75 101 ILE A C 1
ATOM 861 O O . ILE A 1 101 ? 4.650 -11.079 -7.610 1.00 84.75 101 ILE A O 1
ATOM 865 N N . LEU A 1 102 ? 4.695 -9.850 -5.730 1.00 83.56 102 LEU A N 1
ATOM 866 C CA . LEU A 1 102 ? 5.379 -10.846 -4.923 1.00 83.56 102 LEU A CA 1
ATOM 867 C C . LEU A 1 102 ? 4.376 -11.594 -4.052 1.00 83.56 102 LEU A C 1
ATOM 869 O O . LEU A 1 102 ? 3.817 -11.040 -3.106 1.00 83.56 102 LEU A O 1
ATOM 873 N N . TYR A 1 103 ? 4.192 -12.870 -4.370 1.00 77.12 103 TYR A N 1
ATOM 874 C CA . TYR A 1 103 ? 3.387 -13.800 -3.589 1.00 77.12 103 TYR A CA 1
ATOM 875 C C . TYR A 1 103 ? 4.218 -14.411 -2.456 1.00 77.12 103 TYR A C 1
ATOM 877 O O . TYR A 1 103 ? 5.419 -14.637 -2.616 1.00 77.12 103 TYR A O 1
ATOM 885 N N . SER A 1 104 ? 3.582 -14.706 -1.319 1.00 67.81 104 SER A N 1
ATOM 886 C CA . SER A 1 104 ? 4.182 -15.509 -0.239 1.00 67.81 104 SER A CA 1
ATOM 887 C C . SER A 1 104 ? 5.440 -14.902 0.404 1.00 67.81 104 SER A C 1
ATOM 889 O O . SER A 1 104 ? 6.356 -15.616 0.809 1.00 67.81 104 SER A O 1
ATOM 891 N N . PHE A 1 105 ? 5.476 -13.573 0.570 1.00 62.38 105 PHE A N 1
ATOM 892 C CA . PHE A 1 105 ? 6.615 -12.839 1.155 1.00 62.38 105 PHE A CA 1
ATOM 893 C C . PHE A 1 105 ? 7.115 -13.393 2.505 1.00 62.38 105 PHE A C 1
ATOM 895 O O . PHE A 1 105 ? 8.310 -13.348 2.788 1.00 62.38 105 PHE A O 1
ATOM 902 N N . ASN A 1 106 ? 6.219 -13.968 3.315 1.00 56.09 106 ASN A N 1
ATOM 903 C CA . ASN A 1 106 ? 6.534 -14.539 4.630 1.00 56.09 106 ASN A CA 1
ATOM 904 C C . ASN A 1 106 ? 6.799 -16.062 4.617 1.00 56.09 106 ASN A C 1
ATOM 906 O O . ASN A 1 106 ? 6.734 -16.697 5.667 1.00 56.09 106 ASN A O 1
ATOM 910 N N . GLY A 1 107 ? 7.130 -16.651 3.463 1.00 44.97 107 GLY A N 1
ATOM 911 C CA . GLY A 1 107 ? 7.716 -17.997 3.401 1.00 44.97 107 GLY A CA 1
ATOM 912 C C . GLY A 1 107 ? 6.750 -19.170 3.611 1.00 44.97 107 GLY A C 1
ATOM 913 O O . GLY A 1 107 ? 7.178 -20.214 4.105 1.00 44.97 107 GLY A O 1
ATOM 914 N N . GLN A 1 108 ? 5.480 -19.018 3.223 1.00 44.25 108 GLN A N 1
ATOM 915 C CA . GLN A 1 108 ? 4.559 -20.136 2.964 1.00 44.25 108 GLN A CA 1
ATOM 916 C C . GLN A 1 108 ? 3.943 -20.006 1.582 1.00 44.25 108 GLN A C 1
ATOM 918 O O . GLN A 1 108 ? 3.391 -18.919 1.299 1.00 44.25 108 GLN A O 1
#

Radius of gyration: 14.68 Å; chains: 1; bounding box: 38×31×38 Å

Secondary structure (DSSP, 8-state):
---TT-EEEEEETTEEEEEEEEEEEEETTEEEEEEEEEEEGGGS-GGG--GGGGGSTTS-EEEEE-SS-EEE-GGGEEEE--EEETTSPPPS--SEEEEEEEE-TT--

Sequence (108 aa):
SFKYGDFVQYFFQNSLEYGQIQLFVIKNNLMKVQIQKIIPYNKIPPSLYSEERTLQAQHEWILVEELSLHIIEPLSLVQKITVWLKDQQYPPFFDLFINEILYSFNGQ